Protein AF-A0A9D6FCF4-F1 (afdb_monomer)

pLDDT: mean 79.13, std 17.01, range [49.69, 98.31]

Radius of gyration: 25.19 Å; Cα contacts (8 Å, |Δi|>4): 7; chains: 1; bounding box: 35×69×35 Å

Secondary structure (DSSP, 8-state):
----S--------------PPP--SS----S-HHHHHHHHHHHT-PPP-------

Solvent-accessible surface area (backbone atoms only — not comparable to full-atom values): 4230 Å² total; per-residue (Å²): 144,87,86,84,88,85,88,82,84,83,77,82,73,80,71,81,70,81,75,73,72,80,80,57,97,66,85,79,74,80,98,39,65,68,61,51,51,54,52,24,60,75,70,72,47,88,84,88,83,89,84,87,74,99,123

Sequence (55 aa):
MLKELALISALAGAVPQPVAPPKSALPFIDDDYAKALAEARTRQVPIFVEAWAPW

Mean predicted aligned error: 14.4 Å

Foldseek 3Di:
DPPDDDDDDPDPDDPPDPPDPPPPPDDDDPPCVVVQVVVCVVVVHDDDDDDDDDD

Structure (mmCIF, N/CA/C/O backbone):
data_AF-A0A9D6FCF4-F1
#
_entry.id   AF-A0A9D6FCF4-F1
#
loop_
_atom_site.group_PDB
_atom_site.id
_atom_site.type_symbol
_atom_site.label_atom_id
_atom_site.label_alt_id
_atom_site.label_comp_id
_atom_site.label_asym_id
_atom_site.label_entity_id
_atom_site.label_seq_id
_atom_site.pdbx_PDB_ins_code
_atom_site.Cartn_x
_atom_site.Cartn_y
_atom_site.Cartn_z
_atom_site.occupancy
_atom_site.B_iso_or_equiv
_atom_site.auth_seq_id
_atom_site.auth_comp_id
_atom_site.auth_asym_id
_atom_site.auth_atom_id
_atom_site.pdbx_PDB_model_num
ATOM 1 N N . MET A 1 1 ? 18.951 -64.374 27.430 1.00 52.41 1 MET A N 1
ATOM 2 C CA . MET A 1 1 ? 19.908 -63.673 26.549 1.00 52.41 1 MET A CA 1
ATOM 3 C C . MET A 1 1 ? 19.197 -63.210 25.280 1.00 52.41 1 MET A C 1
ATOM 5 O O . MET A 1 1 ? 19.312 -63.872 24.263 1.00 52.41 1 MET A O 1
ATOM 9 N N . LEU A 1 2 ? 18.405 -62.130 25.349 1.00 51.66 2 LEU A N 1
ATOM 10 C CA . LEU A 1 2 ? 17.822 -61.496 24.152 1.00 51.66 2 LEU A CA 1
ATOM 11 C C . LEU A 1 2 ? 17.347 -60.060 24.460 1.00 51.66 2 LEU A C 1
ATOM 13 O O . LEU A 1 2 ? 16.189 -59.707 24.276 1.00 51.66 2 LEU A O 1
ATOM 17 N N . LYS A 1 3 ? 18.235 -59.243 25.032 1.00 50.41 3 LYS A N 1
ATOM 18 C CA . LYS A 1 3 ? 18.028 -57.803 25.241 1.00 50.41 3 LYS A CA 1
ATOM 19 C C . LYS A 1 3 ? 19.176 -57.097 24.531 1.00 50.41 3 LYS A C 1
ATOM 21 O O . LYS A 1 3 ? 20.160 -56.850 25.203 1.00 50.41 3 LYS A O 1
ATOM 26 N N . GLU A 1 4 ? 19.116 -56.854 23.217 1.00 57.16 4 GLU A N 1
ATOM 27 C CA . GLU A 1 4 ? 20.166 -56.016 22.592 1.00 57.16 4 GLU A CA 1
ATOM 28 C C . GLU A 1 4 ? 19.937 -55.487 21.170 1.00 57.16 4 GLU A C 1
ATOM 30 O O . GLU A 1 4 ? 20.754 -54.701 20.708 1.00 57.16 4 GLU A O 1
ATOM 35 N N . LEU A 1 5 ? 18.856 -55.813 20.456 1.00 56.94 5 LEU A N 1
ATOM 36 C CA . LEU A 1 5 ? 18.676 -55.285 19.096 1.00 56.94 5 LEU A CA 1
ATOM 37 C C . LEU A 1 5 ? 17.349 -54.553 18.930 1.00 56.94 5 LEU A C 1
ATOM 39 O O . LEU A 1 5 ? 16.341 -55.169 18.608 1.00 56.94 5 LEU A O 1
ATOM 43 N N . ALA A 1 6 ? 17.382 -53.237 19.142 1.00 49.69 6 ALA A N 1
ATOM 44 C CA . ALA A 1 6 ? 16.757 -52.238 18.266 1.00 49.69 6 ALA A CA 1
ATOM 45 C C . ALA A 1 6 ? 16.886 -50.846 18.909 1.00 49.69 6 ALA A C 1
ATOM 47 O O . ALA A 1 6 ? 15.903 -50.244 19.333 1.00 49.69 6 ALA A O 1
ATOM 48 N N . LEU A 1 7 ? 18.113 -50.332 19.008 1.00 50.38 7 LEU A N 1
ATOM 49 C CA . LEU A 1 7 ? 18.355 -48.934 19.369 1.00 50.38 7 LEU A CA 1
ATOM 50 C C . LEU A 1 7 ? 19.235 -48.266 18.314 1.00 50.38 7 LEU A C 1
ATOM 52 O O . LEU A 1 7 ? 20.335 -47.825 18.613 1.00 50.38 7 LEU A O 1
ATOM 56 N N . ILE A 1 8 ? 18.771 -48.216 17.063 1.00 58.22 8 ILE A N 1
ATOM 57 C CA . ILE A 1 8 ? 19.361 -47.344 16.042 1.00 58.22 8 ILE A CA 1
ATOM 58 C C . ILE A 1 8 ? 18.249 -46.874 15.102 1.00 58.22 8 ILE A C 1
ATOM 60 O O . ILE A 1 8 ? 17.873 -47.579 14.176 1.00 58.22 8 ILE A O 1
ATOM 64 N N . SER A 1 9 ? 17.725 -45.674 15.341 1.00 54.09 9 SER A N 1
ATOM 65 C CA . SER A 1 9 ? 17.246 -44.801 14.262 1.00 54.09 9 SER A CA 1
ATOM 66 C C . SER A 1 9 ? 17.193 -43.365 14.778 1.00 54.09 9 SER A C 1
ATOM 68 O O . SER A 1 9 ? 16.133 -42.765 14.941 1.00 54.09 9 SER A O 1
ATOM 70 N N . ALA A 1 10 ? 18.371 -42.840 15.116 1.00 54.31 10 ALA A N 1
ATOM 71 C CA . ALA A 1 10 ? 18.565 -41.418 15.340 1.00 54.31 10 ALA A CA 1
ATOM 72 C C .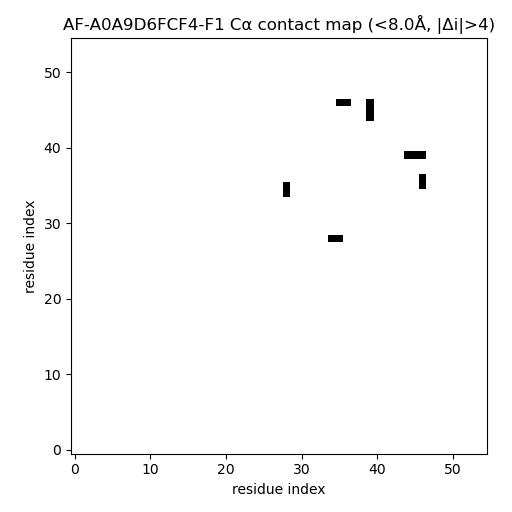 ALA A 1 10 ? 18.775 -40.708 13.994 1.00 54.31 10 ALA A C 1
ATOM 74 O O . ALA A 1 10 ? 19.394 -41.269 13.092 1.00 54.31 10 ALA A O 1
ATOM 75 N N . LEU A 1 11 ? 18.330 -39.448 13.944 1.00 54.09 11 LEU A N 1
ATOM 76 C CA . LEU A 1 11 ? 18.611 -38.431 12.920 1.00 54.09 11 LEU A CA 1
ATOM 77 C C . LEU A 1 11 ? 17.718 -38.481 11.671 1.00 54.09 11 LEU A C 1
ATOM 79 O O . LEU A 1 11 ? 18.191 -38.470 10.538 1.00 54.09 11 LEU A O 1
ATOM 83 N N . ALA A 1 12 ? 16.401 -38.397 11.879 1.00 55.53 12 ALA A N 1
ATOM 84 C CA . ALA A 1 12 ? 15.574 -37.679 10.914 1.00 55.53 12 ALA A CA 1
ATOM 85 C C . ALA A 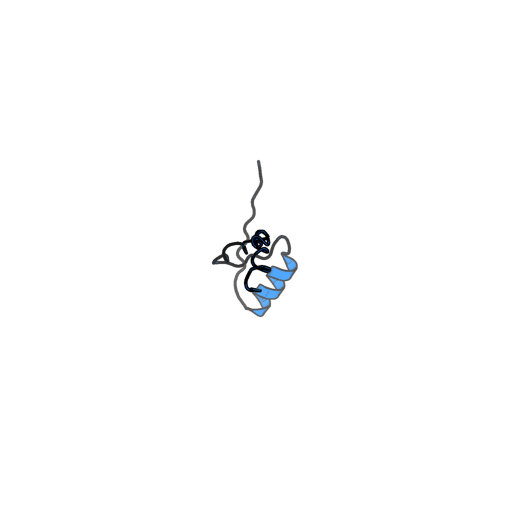1 12 ? 16.048 -36.217 10.929 1.00 55.53 12 ALA A C 1
ATOM 87 O O . ALA A 1 12 ? 15.821 -35.497 11.903 1.00 55.53 12 ALA A O 1
ATOM 88 N N . GLY A 1 13 ? 16.807 -35.828 9.901 1.00 54.59 13 GLY A N 1
ATOM 89 C CA . GLY A 1 13 ? 17.289 -34.465 9.729 1.00 54.59 13 GLY A CA 1
ATOM 90 C C . GLY A 1 13 ? 16.133 -33.489 9.901 1.00 54.59 13 GLY A C 1
ATOM 91 O O . GLY A 1 13 ? 15.073 -33.665 9.298 1.00 54.59 13 GLY A O 1
ATOM 92 N N . ALA A 1 14 ? 16.323 -32.489 10.760 1.00 63.56 14 ALA A N 1
ATOM 93 C CA . ALA A 1 14 ? 15.392 -31.384 10.871 1.00 63.56 14 ALA A CA 1
ATOM 94 C C . ALA A 1 14 ? 15.312 -30.727 9.491 1.00 63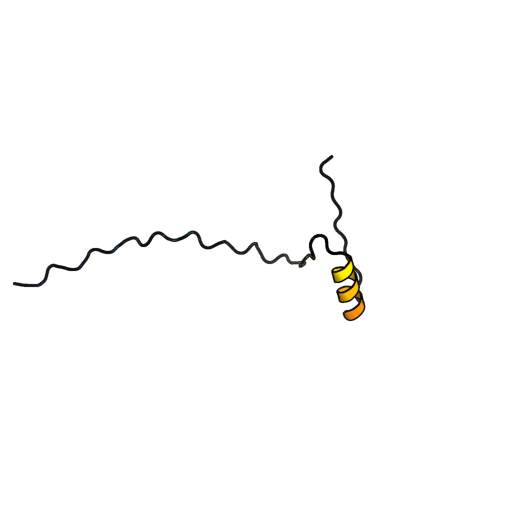.56 14 ALA A C 1
ATOM 96 O O . ALA A 1 14 ? 16.228 -30.015 9.081 1.00 63.56 14 ALA A O 1
ATOM 97 N N . VAL A 1 15 ? 14.242 -31.021 8.750 1.00 73.44 15 VAL A N 1
ATOM 98 C CA . VAL A 1 15 ? 13.900 -30.261 7.552 1.00 73.44 15 VAL A CA 1
ATOM 99 C C . VAL A 1 15 ? 13.787 -28.819 8.035 1.00 73.44 15 VAL A C 1
ATOM 101 O O . VAL A 1 15 ? 12.999 -28.588 8.960 1.00 73.44 15 VAL A O 1
ATOM 104 N N . PRO A 1 16 ? 14.585 -27.871 7.508 1.00 69.69 16 PRO A N 1
ATOM 105 C CA . PRO A 1 16 ? 14.451 -26.478 7.888 1.00 69.69 16 PRO A CA 1
ATOM 106 C C . PRO A 1 16 ? 13.005 -26.084 7.615 1.00 69.69 16 PRO A C 1
ATOM 108 O O . PRO A 1 16 ? 12.554 -26.041 6.471 1.00 69.69 16 PRO A O 1
ATOM 111 N N . GLN A 1 17 ? 12.250 -25.903 8.697 1.00 70.56 17 GLN A N 1
ATOM 112 C CA . GLN A 1 17 ? 10.894 -25.398 8.616 1.00 70.56 17 GLN A CA 1
ATOM 113 C C . GLN A 1 17 ? 11.018 -24.011 7.984 1.00 70.56 17 GLN A C 1
ATOM 115 O O . GLN A 1 17 ? 11.867 -23.235 8.439 1.00 70.56 17 GLN A O 1
ATOM 120 N N . PR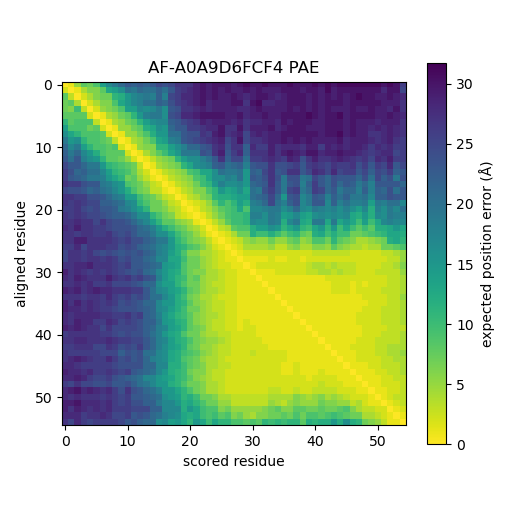O A 1 18 ? 10.234 -23.692 6.941 1.00 71.75 18 PRO A N 1
ATOM 121 C CA . PRO A 1 18 ? 10.189 -22.336 6.438 1.00 71.75 18 PRO A CA 1
ATOM 122 C C . PRO A 1 18 ? 9.837 -21.441 7.622 1.00 71.75 18 PRO A C 1
ATOM 124 O O . PRO A 1 18 ? 8.750 -21.550 8.193 1.00 71.75 18 PRO A O 1
ATOM 127 N N . VAL A 1 19 ? 10.790 -20.612 8.047 1.00 75.38 19 VAL A N 1
ATOM 128 C CA . VAL A 1 19 ? 10.520 -19.590 9.046 1.00 75.38 19 VAL A CA 1
ATOM 129 C C . VAL A 1 19 ? 9.493 -18.670 8.412 1.00 75.38 19 VAL A C 1
ATOM 131 O O . VAL A 1 19 ? 9.772 -18.007 7.414 1.00 75.38 19 VAL A O 1
ATOM 134 N N . ALA A 1 20 ? 8.265 -18.707 8.931 1.00 72.88 20 ALA A N 1
ATOM 135 C CA . ALA A 1 20 ? 7.262 -17.748 8.514 1.00 72.88 20 ALA A CA 1
ATOM 136 C C . ALA A 1 20 ? 7.874 -16.358 8.736 1.00 72.88 20 ALA A C 1
ATOM 138 O O . ALA A 1 20 ? 8.415 -16.115 9.825 1.00 72.88 20 ALA A O 1
ATOM 139 N N . PRO A 1 21 ? 7.858 -15.473 7.725 1.00 71.62 21 PRO A N 1
ATOM 140 C CA . PRO A 1 21 ? 8.387 -14.136 7.901 1.00 71.62 21 PRO A CA 1
ATOM 141 C C . PRO A 1 21 ? 7.698 -13.496 9.112 1.00 71.62 21 PRO A C 1
ATOM 143 O O . PRO A 1 21 ? 6.520 -13.784 9.370 1.00 71.62 21 PRO A O 1
ATOM 146 N N . PRO A 1 22 ? 8.422 -12.674 9.892 1.00 73.56 22 PRO A N 1
ATOM 147 C CA . PRO A 1 22 ? 7.836 -11.996 11.035 1.00 73.56 22 PRO A CA 1
ATOM 148 C C . PRO A 1 22 ? 6.557 -11.300 10.578 1.00 73.56 22 PRO A C 1
ATOM 150 O O . PRO A 1 22 ? 6.536 -10.634 9.542 1.00 73.56 22 PRO A O 1
ATOM 153 N N . LYS A 1 23 ? 5.472 -11.512 11.327 1.00 71.88 23 LYS A N 1
ATOM 154 C CA . LYS A 1 23 ? 4.169 -10.930 11.015 1.00 71.88 23 LYS A CA 1
ATOM 155 C C . LYS A 1 23 ? 4.352 -9.414 11.018 1.00 71.88 23 LYS A C 1
ATOM 157 O O . LYS A 1 23 ? 4.544 -8.834 12.085 1.00 71.88 23 LYS A O 1
ATOM 162 N N . SER A 1 24 ? 4.381 -8.802 9.833 1.00 71.19 24 SER A N 1
ATOM 163 C CA . SER A 1 24 ? 4.524 -7.353 9.720 1.00 71.19 24 SER A CA 1
ATOM 164 C C . SER A 1 24 ? 3.437 -6.700 10.569 1.00 71.19 24 SER A C 1
ATOM 166 O O . SER A 1 24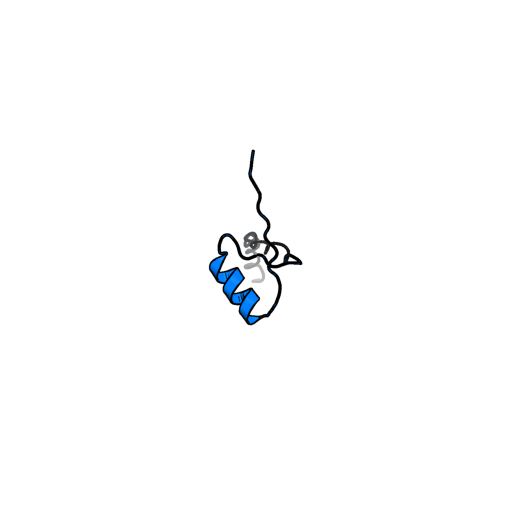 ? 2.276 -7.116 10.519 1.00 71.19 24 SER A O 1
ATOM 168 N N . ALA A 1 25 ? 3.806 -5.680 11.346 1.00 77.81 25 ALA A N 1
ATOM 169 C CA . ALA A 1 25 ? 2.839 -4.887 12.104 1.00 77.81 25 ALA A CA 1
ATOM 170 C C . ALA A 1 25 ? 1.793 -4.232 11.178 1.00 77.81 25 ALA A C 1
ATOM 172 O O . ALA A 1 25 ? 0.699 -3.893 11.624 1.00 77.81 25 ALA A O 1
ATOM 173 N N . LEU A 1 26 ? 2.119 -4.101 9.887 1.00 76.44 26 LEU A N 1
ATOM 174 C CA . LEU A 1 26 ? 1.235 -3.638 8.827 1.00 76.44 26 LEU A CA 1
ATOM 175 C C . LEU A 1 26 ? 1.227 -4.671 7.688 1.00 76.44 26 LEU A C 1
ATOM 177 O O . LEU A 1 26 ? 2.230 -4.796 6.983 1.00 76.44 26 LEU A O 1
ATOM 181 N N . PRO A 1 27 ? 0.149 -5.452 7.506 1.00 83.44 27 PRO A N 1
ATOM 182 C CA . PRO A 1 27 ? 0.048 -6.343 6.358 1.00 83.44 27 PRO A CA 1
ATOM 183 C C . PRO A 1 27 ? -0.042 -5.509 5.072 1.00 83.44 27 PRO A C 1
ATOM 185 O O . PRO A 1 27 ? -0.936 -4.674 4.942 1.00 83.44 27 PRO A O 1
ATOM 188 N N . PHE A 1 28 ? 0.886 -5.736 4.142 1.00 90.75 28 PHE A N 1
ATOM 189 C CA . PHE A 1 28 ? 0.881 -5.114 2.817 1.00 90.75 28 PHE A CA 1
ATOM 190 C C . PHE A 1 28 ? 0.141 -5.995 1.805 1.00 90.75 28 PHE A C 1
ATOM 192 O O . PHE A 1 28 ? 0.067 -7.216 1.957 1.00 90.75 28 PHE A O 1
ATOM 199 N N . ILE A 1 29 ? -0.430 -5.353 0.785 1.00 92.56 29 ILE A N 1
ATOM 200 C CA . ILE A 1 29 ? -0.933 -6.011 -0.422 1.00 92.56 29 ILE A CA 1
ATOM 201 C C . ILE A 1 29 ? 0.088 -5.712 -1.515 1.00 92.56 29 ILE A C 1
ATOM 203 O O . ILE A 1 29 ? 0.215 -4.558 -1.922 1.00 92.56 29 ILE A O 1
ATOM 207 N N . ASP A 1 30 ? 0.810 -6.739 -1.952 1.00 92.75 30 ASP A N 1
ATOM 208 C CA . ASP A 1 30 ? 1.870 -6.597 -2.950 1.00 92.75 30 ASP A CA 1
ATOM 209 C C . ASP A 1 30 ? 1.279 -6.401 -4.351 1.00 92.75 30 ASP A C 1
ATOM 211 O O . ASP A 1 30 ? 0.419 -7.175 -4.776 1.00 92.75 30 ASP A O 1
ATOM 215 N N . ASP A 1 31 ? 1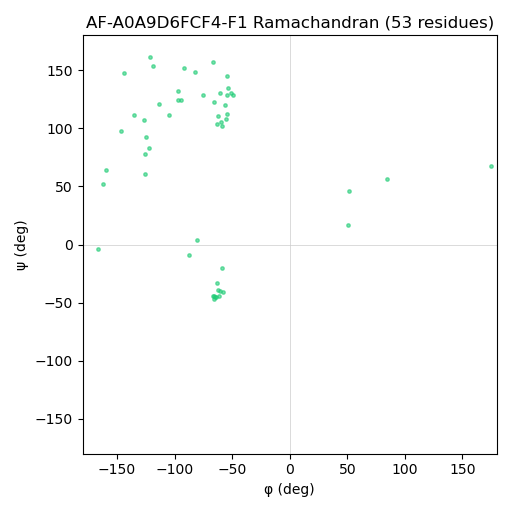.736 -5.354 -5.044 1.00 92.25 31 ASP A N 1
ATOM 216 C CA . ASP A 1 31 ? 1.502 -5.062 -6.468 1.00 92.25 31 ASP A CA 1
ATOM 217 C C . ASP A 1 31 ? 0.036 -5.100 -6.964 1.00 92.25 31 ASP A C 1
ATOM 219 O O . ASP A 1 31 ? -0.223 -5.118 -8.167 1.00 92.25 31 ASP A O 1
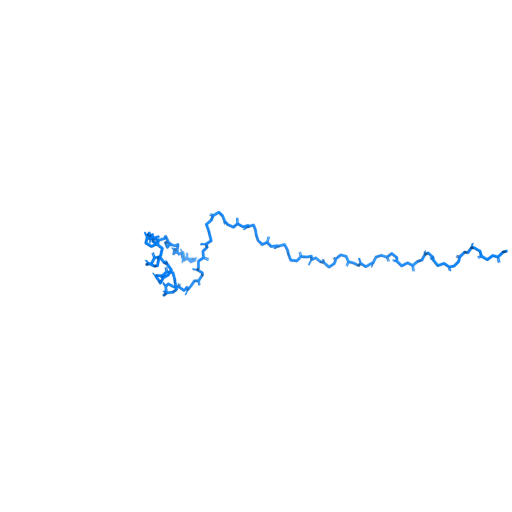ATOM 223 N N . ASP A 1 32 ? -0.948 -5.053 -6.059 1.00 95.56 32 ASP A N 1
ATOM 224 C CA . ASP A 1 32 ? -2.379 -5.110 -6.384 1.00 95.56 32 ASP A CA 1
ATOM 225 C C . ASP A 1 32 ? -3.143 -3.926 -5.782 1.00 95.56 32 ASP A C 1
ATOM 227 O O . ASP A 1 32 ? -3.858 -4.004 -4.773 1.00 95.56 32 ASP A O 1
ATOM 231 N N . TYR A 1 33 ? -3.002 -2.785 -6.453 1.00 94.94 33 TYR A N 1
ATOM 232 C CA . TYR A 1 33 ? -3.695 -1.563 -6.066 1.00 94.94 33 TYR A CA 1
ATOM 233 C C . TYR A 1 33 ? -5.225 -1.690 -6.172 1.00 94.94 33 TYR A C 1
ATOM 235 O O . TYR A 1 33 ? -5.951 -1.102 -5.367 1.00 94.94 33 TYR A O 1
ATOM 243 N N . ALA A 1 34 ? -5.740 -2.467 -7.132 1.00 97.81 34 ALA A N 1
ATOM 244 C CA . ALA A 1 34 ? -7.181 -2.621 -7.331 1.00 97.81 34 ALA A CA 1
ATOM 245 C C . ALA A 1 34 ? -7.834 -3.320 -6.130 1.00 97.81 34 ALA A C 1
ATOM 247 O O . ALA A 1 34 ? -8.861 -2.860 -5.619 1.00 97.81 34 ALA A O 1
ATOM 248 N N . LYS A 1 35 ? -7.200 -4.382 -5.629 1.00 97.19 35 LYS A N 1
ATOM 249 C CA . LYS A 1 35 ? -7.615 -5.067 -4.407 1.00 97.19 35 LYS A CA 1
ATOM 250 C C . LYS A 1 35 ? -7.483 -4.174 -3.179 1.00 97.19 35 LYS A C 1
ATOM 252 O O . LYS A 1 35 ? -8.434 -4.095 -2.400 1.00 97.19 35 LYS A O 1
ATOM 257 N N . ALA A 1 36 ? -6.364 -3.461 -3.029 1.00 96.50 36 ALA A N 1
ATOM 258 C CA . ALA A 1 36 ? -6.171 -2.528 -1.918 1.00 96.50 36 ALA A CA 1
ATOM 259 C C . ALA A 1 36 ? -7.266 -1.451 -1.878 1.00 96.50 36 ALA A C 1
ATOM 261 O O . ALA A 1 36 ? -7.807 -1.146 -0.815 1.00 96.50 36 ALA A O 1
ATOM 262 N N . LEU A 1 37 ? -7.662 -0.930 -3.043 1.00 97.56 37 LEU A N 1
ATOM 263 C CA . LEU A 1 37 ? -8.738 0.047 -3.157 1.00 97.56 37 LEU A CA 1
ATOM 264 C C . LEU A 1 37 ? -10.104 -0.533 -2.780 1.00 97.56 37 LEU A C 1
ATOM 266 O O . LEU A 1 37 ? -10.860 0.116 -2.055 1.00 97.56 37 LEU A O 1
ATOM 270 N N . ALA A 1 38 ? -10.431 -1.738 -3.250 1.00 98.31 38 ALA A N 1
ATOM 271 C CA . ALA A 1 38 ? -11.683 -2.404 -2.900 1.00 98.31 38 ALA A CA 1
ATOM 272 C C . ALA A 1 38 ? -11.781 -2.673 -1.387 1.00 98.31 38 ALA A C 1
ATOM 274 O O . ALA A 1 38 ? -12.812 -2.389 -0.766 1.00 98.31 38 ALA A O 1
ATOM 275 N N . GLU A 1 39 ? -10.698 -3.154 -0.773 1.00 96.50 39 GLU A N 1
ATOM 276 C CA . GLU A 1 39 ? -10.646 -3.423 0.663 1.00 96.50 39 GLU A CA 1
ATOM 277 C C . GLU A 1 39 ? -10.754 -2.129 1.484 1.00 96.50 39 GLU A C 1
ATOM 279 O O . GLU A 1 39 ? -11.574 -2.040 2.401 1.00 96.50 39 GLU A O 1
ATOM 284 N N . ALA A 1 40 ? -9.989 -1.096 1.124 1.00 96.94 40 ALA A N 1
ATOM 285 C CA . ALA A 1 40 ? -10.003 0.187 1.818 1.00 96.94 40 ALA A CA 1
ATOM 286 C C . ALA A 1 40 ? -11.372 0.874 1.751 1.00 96.94 40 ALA A C 1
ATOM 288 O O . ALA A 1 40 ? -11.835 1.417 2.754 1.00 96.94 40 ALA A O 1
ATOM 289 N N . ARG A 1 41 ? -12.069 0.793 0.607 1.00 98.12 41 ARG A N 1
ATOM 290 C CA . ARG A 1 41 ? -13.450 1.286 0.472 1.00 98.12 41 ARG A CA 1
ATOM 291 C C . ARG A 1 41 ? -14.421 0.514 1.354 1.00 98.12 41 ARG A C 1
ATOM 293 O O . ARG A 1 41 ? -15.227 1.137 2.035 1.00 98.12 41 ARG A O 1
ATOM 300 N N . THR A 1 42 ? -14.317 -0.814 1.368 1.00 98.25 42 THR A N 1
ATOM 301 C CA . THR A 1 42 ? -15.163 -1.682 2.205 1.00 98.25 42 THR A CA 1
ATOM 302 C C . THR A 1 42 ? -14.984 -1.368 3.689 1.00 98.25 42 THR A C 1
ATOM 304 O O . THR A 1 42 ? -15.949 -1.334 4.445 1.00 98.25 42 THR A O 1
ATOM 307 N N . ARG A 1 43 ? -13.743 -1.102 4.105 1.00 96.31 43 ARG A N 1
ATOM 308 C CA . ARG A 1 43 ? -13.376 -0.806 5.495 1.00 96.31 43 ARG A CA 1
ATOM 309 C C . ARG A 1 43 ? -13.483 0.677 5.861 1.00 96.31 43 ARG A C 1
ATOM 311 O O . ARG A 1 43 ? -13.338 1.009 7.031 1.00 96.31 43 ARG A O 1
ATOM 318 N N . GLN A 1 44 ? -13.711 1.550 4.880 1.00 98.06 44 GLN A N 1
ATOM 319 C CA . GLN A 1 44 ? -13.696 3.010 5.009 1.00 98.06 44 GLN A CA 1
ATOM 320 C C . GLN A 1 44 ? -12.426 3.562 5.680 1.00 98.06 44 GLN A C 1
ATOM 322 O O 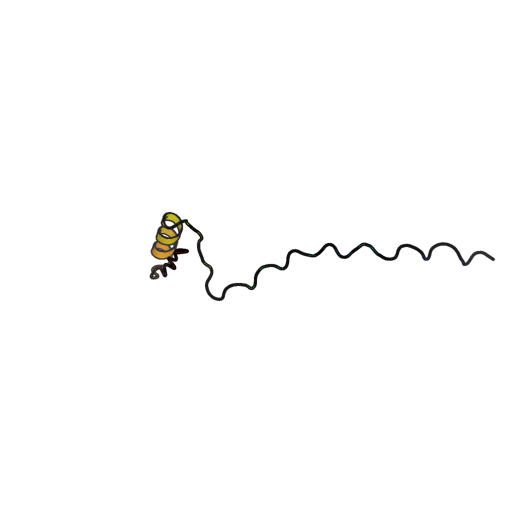. GLN A 1 44 ? -12.488 4.428 6.551 1.00 98.06 44 GLN A O 1
ATOM 327 N N . VAL A 1 45 ? -11.261 3.067 5.260 1.00 96.19 45 VAL A N 1
ATOM 328 C CA . VAL A 1 45 ? -9.948 3.502 5.766 1.00 96.19 45 VAL A CA 1
ATOM 329 C C . VAL A 1 45 ? -9.092 4.095 4.642 1.00 96.19 45 VAL A C 1
ATOM 331 O O . VAL A 1 45 ? -9.285 3.737 3.478 1.00 96.19 45 VAL A O 1
ATOM 334 N N . PRO A 1 46 ? -8.145 5.001 4.950 1.00 96.38 46 PRO A N 1
ATOM 335 C CA . PRO A 1 46 ? -7.169 5.460 3.966 1.00 96.38 46 PRO A CA 1
ATOM 336 C C . PRO A 1 46 ? -6.214 4.331 3.547 1.00 96.38 46 PRO A C 1
ATOM 338 O O . PRO A 1 46 ? -5.994 3.376 4.291 1.00 96.38 46 PRO A O 1
ATOM 341 N N . ILE A 1 47 ? -5.617 4.472 2.360 1.00 95.25 47 ILE A N 1
ATOM 342 C CA . ILE A 1 47 ? -4.579 3.567 1.847 1.00 95.25 47 ILE A CA 1
ATOM 343 C C . ILE A 1 47 ? -3.209 4.182 2.125 1.00 95.25 47 ILE A C 1
ATOM 345 O O . ILE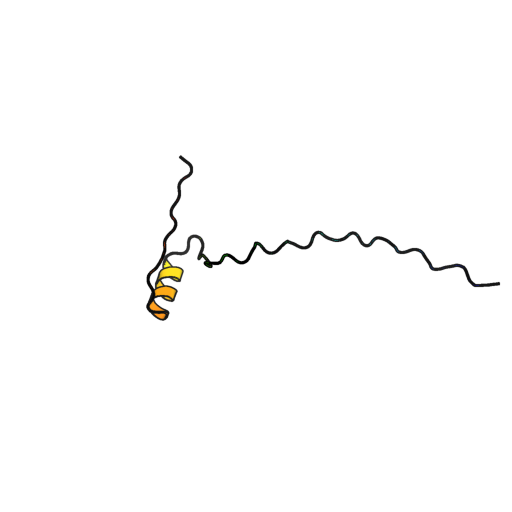 A 1 47 ? -2.981 5.350 1.814 1.00 95.25 47 ILE A O 1
ATOM 349 N N . PHE A 1 48 ? -2.298 3.378 2.667 1.00 93.56 48 PHE A N 1
ATOM 350 C CA . PHE A 1 48 ? -0.870 3.677 2.700 1.00 93.56 48 PHE A CA 1
ATOM 351 C C . PHE A 1 48 ? -0.192 2.965 1.524 1.00 93.56 48 PHE A C 1
ATOM 353 O O . PHE A 1 48 ? -0.340 1.753 1.385 1.00 93.56 48 PHE A O 1
ATOM 360 N N . VAL A 1 49 ? 0.515 3.715 0.675 1.00 94.19 49 VAL A N 1
ATOM 361 C CA . VAL A 1 49 ? 1.244 3.179 -0.484 1.00 94.19 49 VAL A CA 1
ATOM 362 C C . VAL A 1 49 ? 2.734 3.367 -0.240 1.00 94.19 49 VAL A C 1
ATOM 364 O O . VAL A 1 49 ? 3.190 4.495 -0.057 1.00 94.19 49 VAL A O 1
ATOM 367 N N . GLU A 1 50 ? 3.474 2.264 -0.243 1.00 92.00 50 GLU A N 1
ATOM 368 C CA . GLU A 1 50 ? 4.934 2.261 -0.302 1.00 92.00 50 GLU A CA 1
ATOM 369 C C . GLU A 1 50 ? 5.318 2.103 -1.777 1.00 92.00 50 GLU A C 1
ATOM 371 O O . GLU A 1 50 ? 4.804 1.220 -2.462 1.00 92.00 50 GLU A O 1
ATOM 376 N N . ALA A 1 51 ? 6.119 3.031 -2.293 1.00 91.12 51 ALA A N 1
ATOM 377 C CA . ALA A 1 51 ? 6.565 3.025 -3.676 1.00 91.12 51 ALA A CA 1
ATOM 378 C C . ALA A 1 51 ? 8.056 3.336 -3.677 1.00 91.12 51 ALA A C 1
ATOM 380 O O . ALA A 1 51 ? 8.463 4.456 -3.359 1.00 91.12 51 ALA A O 1
ATOM 381 N N . TRP A 1 52 ? 8.854 2.342 -4.042 1.00 87.81 52 TRP A N 1
ATOM 382 C CA . TRP A 1 52 ? 10.303 2.450 -4.067 1.00 87.81 52 TRP A CA 1
ATOM 383 C C . TRP A 1 52 ? 10.844 2.168 -5.466 1.00 87.81 52 TRP A C 1
ATOM 385 O O . TRP A 1 52 ? 10.180 1.562 -6.312 1.00 87.81 52 TRP A O 1
ATOM 395 N N . ALA A 1 53 ? 12.077 2.603 -5.699 1.00 89.00 53 ALA A N 1
ATOM 396 C CA . ALA A 1 53 ? 12.806 2.290 -6.908 1.00 89.00 53 ALA A CA 1
ATOM 397 C C . ALA A 1 53 ? 14.308 2.087 -6.640 1.00 89.00 53 ALA A C 1
ATOM 399 O O . ALA A 1 53 ? 14.847 2.744 -5.750 1.00 89.00 53 ALA A O 1
ATOM 400 N N . PRO A 1 54 ? 14.993 1.208 -7.401 1.00 87.00 54 PRO A N 1
ATOM 401 C CA . PRO A 1 54 ? 16.373 0.788 -7.129 1.00 87.00 54 PRO A CA 1
ATOM 402 C C . PRO A 1 54 ? 17.479 1.747 -7.593 1.00 87.00 54 PRO A C 1
ATOM 404 O O . PRO A 1 54 ? 18.649 1.376 -7.500 1.00 87.00 54 PRO A O 1
ATOM 407 N N . TRP A 1 55 ? 17.135 2.916 -8.134 1.00 76.88 55 TRP A N 1
ATOM 408 C CA . TRP A 1 55 ? 18.084 3.864 -8.727 1.00 76.88 55 TRP A CA 1
ATOM 409 C C . TRP A 1 55 ? 18.535 4.959 -7.761 1.00 76.88 55 TRP A C 1
ATOM 411 O O . TRP A 1 55 ? 17.688 5.482 -7.002 1.00 76.88 55 TRP A O 1
#